Protein AF-A0A3C2B6T1-F1 (afdb_monomer_lite)

Foldseek 3Di:
DDDDDDDDPDDPPPPDPPPPDDAFEEEAEQADQCVVVPGSQQQDDDPPHGVVVVVVVVRVVPGPYYAYEYDPVCCVVVVHHHADPDPVRRPD

Radius of gyration: 23.98 Å; chains: 1; bounding box: 57×25×76 Å

Sequence (92 aa):
MDSRNGTTLAGVPQQQPDSNRPTVWAVVVAGGSGQRFGGPKQYEQLGAQRVIDWSMAAARAACDGVVLVVPAPDAEREGGVAGGASRSESVR

pLDDT: mean 81.18, std 20.6, range [39.72, 98.44]

Structure (mmCIF, N/CA/C/O backbone):
data_AF-A0A3C2B6T1-F1
#
_entry.id   AF-A0A3C2B6T1-F1
#
loop_
_atom_site.group_PDB
_atom_site.id
_atom_site.type_symbol
_atom_site.label_atom_id
_atom_site.label_alt_id
_atom_site.label_comp_id
_atom_site.label_asym_id
_atom_site.label_entity_id
_atom_site.label_seq_id
_atom_site.pdbx_PDB_ins_code
_atom_site.Cartn_x
_atom_site.Cartn_y
_atom_site.Cartn_z
_atom_site.occupancy
_atom_site.B_iso_or_equiv
_atom_site.auth_seq_id
_atom_site.auth_comp_id
_atom_site.auth_asym_id
_atom_site.auth_atom_id
_atom_site.pdbx_PDB_model_num
ATOM 1 N N . MET A 1 1 ? -41.839 -2.961 62.927 1.00 45.44 1 MET A N 1
ATOM 2 C CA . MET A 1 1 ? -41.248 -4.265 62.574 1.00 45.44 1 MET A CA 1
ATOM 3 C C . MET A 1 1 ? -41.893 -4.650 61.247 1.00 45.44 1 MET A C 1
ATOM 5 O O . MET A 1 1 ? -43.057 -5.003 61.264 1.00 45.44 1 MET A O 1
ATOM 9 N N . ASP A 1 2 ? -41.325 -4.416 60.067 1.00 42.94 2 ASP A N 1
ATOM 10 C CA . ASP A 1 2 ? -39.944 -4.089 59.717 1.00 42.94 2 ASP A CA 1
ATOM 11 C C . ASP A 1 2 ? -39.831 -3.080 58.571 1.00 42.94 2 ASP A C 1
ATOM 13 O O . ASP A 1 2 ? -40.741 -2.867 57.772 1.00 42.94 2 ASP A O 1
ATOM 17 N N . SER A 1 3 ? -38.677 -2.425 58.584 1.00 41.38 3 SER A N 1
ATOM 18 C CA . SER A 1 3 ? -38.257 -1.296 57.771 1.00 41.38 3 SER A CA 1
ATOM 19 C C . SER A 1 3 ? -37.728 -1.709 56.394 1.00 41.38 3 SER A C 1
ATOM 21 O O . SER A 1 3 ? -37.089 -2.742 56.251 1.00 41.38 3 SER A O 1
ATOM 23 N N . ARG A 1 4 ? -37.954 -0.813 55.424 1.00 54.62 4 ARG A N 1
ATOM 24 C CA . ARG A 1 4 ? -37.065 -0.352 54.333 1.00 54.62 4 ARG A CA 1
ATOM 25 C C . ARG A 1 4 ? -35.859 -1.235 53.974 1.00 54.62 4 ARG A C 1
ATOM 27 O O . ARG A 1 4 ? -34.993 -1.432 54.811 1.00 54.62 4 ARG A O 1
ATOM 34 N N . ASN A 1 5 ? -35.753 -1.559 52.682 1.00 45.53 5 ASN A N 1
ATOM 35 C CA . ASN A 1 5 ? -34.552 -1.553 51.822 1.00 45.53 5 ASN A CA 1
ATOM 36 C C . ASN A 1 5 ? -35.037 -1.898 50.397 1.00 45.53 5 ASN A C 1
ATOM 38 O O . ASN A 1 5 ? -35.834 -2.809 50.242 1.00 45.53 5 ASN A O 1
ATOM 42 N N . GLY A 1 6 ? -34.666 -1.252 49.300 1.00 39.72 6 GLY A N 1
ATOM 43 C CA . GLY A 1 6 ? -33.672 -0.228 49.045 1.00 39.72 6 GLY A CA 1
ATOM 44 C C . GLY A 1 6 ? -33.515 -0.131 47.523 1.00 39.72 6 GLY A C 1
ATOM 45 O O . GLY A 1 6 ? -33.535 -1.141 46.829 1.00 39.72 6 GLY A O 1
ATOM 46 N N . THR A 1 7 ? -33.358 1.099 47.042 1.00 45.66 7 THR A N 1
ATOM 47 C CA . THR A 1 7 ? -32.598 1.437 45.832 1.00 45.66 7 THR A CA 1
ATOM 48 C C . THR A 1 7 ? -33.217 1.062 44.481 1.00 45.66 7 THR A C 1
ATOM 50 O O . THR A 1 7 ? -32.895 0.056 43.857 1.00 45.66 7 THR A O 1
ATOM 53 N N . THR A 1 8 ? -34.017 2.000 43.966 1.00 46.84 8 THR A N 1
ATOM 54 C CA . THR A 1 8 ? -34.055 2.371 42.546 1.00 46.84 8 THR A CA 1
ATOM 55 C C . THR A 1 8 ? -32.660 2.225 41.939 1.00 46.84 8 THR A C 1
ATOM 57 O O . THR A 1 8 ? -31.768 3.015 42.254 1.00 46.84 8 THR A O 1
ATOM 60 N N . LEU A 1 9 ? -32.454 1.230 41.073 1.00 49.50 9 LEU A N 1
ATOM 61 C CA . LEU A 1 9 ? -31.325 1.250 40.153 1.00 49.50 9 LEU A CA 1
ATOM 62 C C . LEU A 1 9 ? -31.583 2.417 39.201 1.00 49.50 9 LEU A C 1
ATOM 64 O O . LEU A 1 9 ? -32.327 2.301 38.229 1.00 49.50 9 LEU A O 1
ATOM 68 N N . ALA A 1 10 ? -31.033 3.576 39.563 1.00 52.06 10 ALA A N 1
ATOM 69 C CA . ALA A 1 10 ? -30.855 4.694 38.661 1.00 52.06 10 ALA A CA 1
ATOM 70 C C . ALA A 1 10 ? -30.267 4.134 37.364 1.00 52.06 10 ALA A C 1
ATOM 72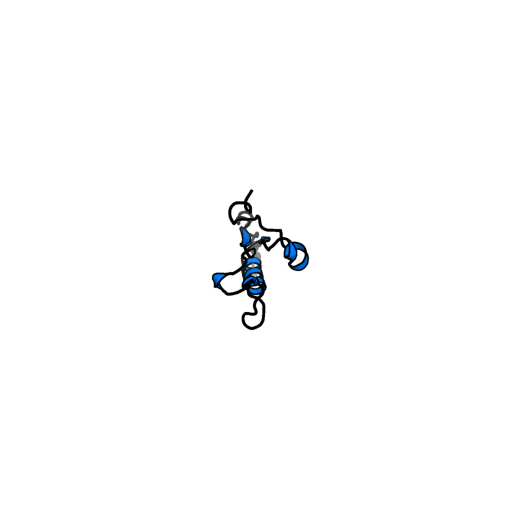 O O . ALA A 1 10 ? -29.284 3.391 37.406 1.00 52.06 10 ALA A O 1
ATOM 73 N N . GLY A 1 11 ? -30.926 4.423 36.239 1.00 45.75 11 GLY A N 1
ATOM 74 C CA . GLY A 1 11 ? -30.495 3.953 34.934 1.00 45.75 11 GLY A CA 1
ATOM 75 C C . GLY A 1 11 ? -29.011 4.235 34.766 1.00 45.75 11 GLY A C 1
ATOM 76 O O . GLY A 1 11 ? -28.587 5.387 34.835 1.00 45.75 11 GLY A O 1
ATOM 77 N N . VAL A 1 12 ? -28.224 3.178 34.571 1.00 52.50 12 VAL A N 1
ATOM 78 C CA . VAL A 1 12 ? -26.905 3.325 33.963 1.00 52.50 12 VAL A CA 1
ATOM 79 C C . VAL A 1 12 ? -27.169 4.091 32.671 1.00 52.50 12 VAL A C 1
ATOM 81 O O . VAL A 1 12 ? -27.960 3.592 31.862 1.00 52.50 12 VAL A O 1
A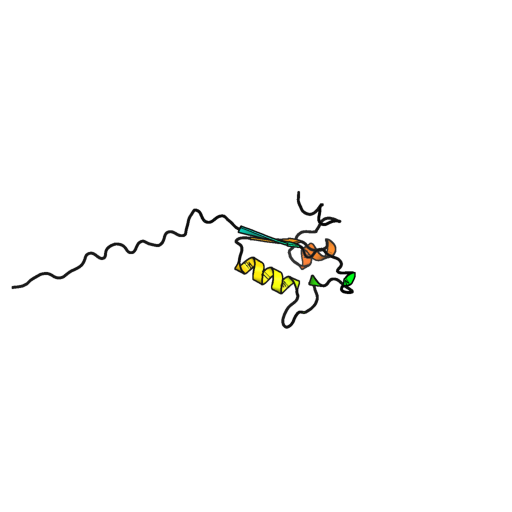TOM 84 N N . PRO A 1 13 ? -26.595 5.289 32.463 1.00 48.34 13 PRO A N 1
ATOM 85 C CA . PRO A 1 13 ? -26.633 5.904 31.154 1.00 48.34 13 PRO A CA 1
ATOM 86 C C . PRO A 1 13 ? -25.988 4.884 30.225 1.00 48.34 13 PRO A C 1
ATOM 88 O O . PRO A 1 13 ? -24.789 4.623 30.317 1.00 48.34 13 PRO A O 1
ATOM 91 N N . GLN A 1 14 ? -26.800 4.215 29.407 1.00 59.00 14 GLN A N 1
ATOM 92 C CA . GLN A 1 14 ? -26.287 3.460 28.280 1.00 59.00 14 GLN A CA 1
ATOM 93 C C . GLN A 1 14 ? -25.518 4.501 27.487 1.00 59.00 14 GLN A C 1
ATOM 95 O O . GLN A 1 14 ? -26.102 5.483 27.030 1.00 59.00 14 GLN A O 1
ATOM 100 N N . GLN A 1 15 ? -24.197 4.363 27.486 1.00 55.97 15 GLN A N 1
ATOM 101 C CA . GLN A 1 15 ? -23.298 5.299 26.848 1.00 55.97 15 GLN A CA 1
ATOM 102 C C . GLN A 1 15 ? -23.642 5.238 25.364 1.00 55.97 15 GLN A C 1
ATOM 104 O O . GLN A 1 15 ? -23.271 4.298 24.663 1.00 55.97 15 GLN A O 1
ATOM 109 N N . GLN A 1 16 ? -24.490 6.172 24.937 1.00 58.84 16 GLN A N 1
ATOM 110 C CA . GLN A 1 16 ? -24.903 6.314 23.558 1.00 58.84 16 GLN A CA 1
ATOM 111 C C . GLN A 1 16 ? -23.600 6.521 22.785 1.00 58.84 16 GLN A C 1
ATOM 113 O O . GLN A 1 16 ? -22.881 7.467 23.115 1.00 58.84 16 GLN A O 1
ATOM 118 N N . PRO A 1 17 ? -23.230 5.633 21.844 1.00 58.41 17 PRO A N 1
ATOM 119 C CA . PRO A 1 17 ? -22.004 5.824 21.084 1.00 58.41 17 PRO A CA 1
ATOM 120 C C . PRO A 1 17 ? -22.058 7.218 20.465 1.00 58.41 17 PRO A C 1
ATOM 122 O O . PRO A 1 17 ? -23.104 7.587 19.927 1.00 58.41 17 PRO A O 1
ATOM 125 N N . ASP A 1 18 ? -20.973 7.985 20.613 1.00 64.81 18 ASP A N 1
ATOM 126 C CA . ASP A 1 18 ? -20.879 9.391 20.219 1.00 64.81 18 ASP A CA 1
ATOM 127 C C . ASP A 1 18 ? -21.357 9.567 18.775 1.00 64.81 18 A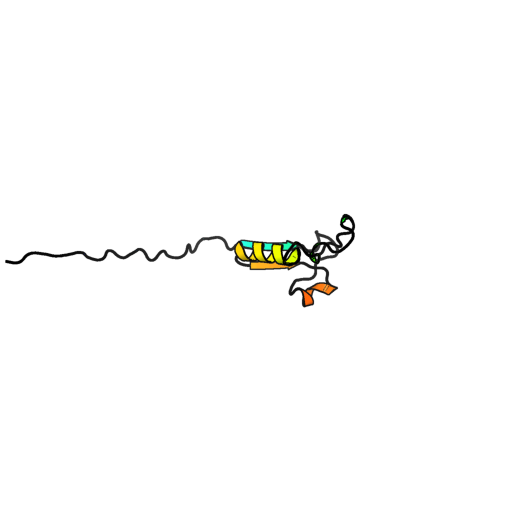SP A C 1
ATOM 129 O O . ASP A 1 18 ? -20.601 9.415 17.814 1.00 64.81 18 ASP A O 1
ATOM 133 N N . SER A 1 19 ? -22.631 9.913 18.603 1.00 67.25 19 SER A N 1
ATOM 134 C CA . SER A 1 19 ? -23.295 10.012 17.301 1.00 67.25 19 SER A CA 1
ATOM 135 C C . SER A 1 19 ? -22.828 11.226 16.488 1.00 67.25 19 SER A C 1
ATOM 137 O O . SER A 1 19 ? -23.422 11.554 15.467 1.00 67.25 19 SER A O 1
ATOM 139 N N . ASN A 1 20 ? -21.768 11.897 16.949 1.00 74.62 20 ASN A N 1
ATOM 140 C CA . ASN A 1 20 ? -21.158 13.072 16.340 1.00 74.62 20 ASN A CA 1
ATOM 141 C C . ASN A 1 20 ? -19.629 12.950 16.189 1.00 74.62 20 ASN A C 1
ATOM 143 O O . ASN A 1 20 ? -18.949 13.944 15.932 1.00 74.62 20 ASN A O 1
ATOM 147 N N . ARG A 1 21 ? -19.052 11.752 16.360 1.00 81.88 21 ARG A N 1
ATOM 148 C CA . ARG A 1 21 ? -17.658 11.532 15.959 1.00 81.88 21 ARG A CA 1
ATOM 149 C C . ARG A 1 21 ? -17.573 11.673 14.431 1.00 81.88 21 ARG A C 1
ATOM 151 O O . ARG A 1 21 ? -18.298 10.963 13.733 1.00 81.88 21 ARG A O 1
ATOM 158 N N . PRO A 1 22 ? -16.696 12.541 13.895 1.00 86.25 22 PRO A N 1
ATOM 159 C CA . PRO A 1 22 ? -16.501 12.626 12.455 1.00 86.25 22 PRO A CA 1
ATOM 160 C C . PRO A 1 22 ? -15.994 11.282 11.924 1.00 86.25 22 PRO A C 1
ATOM 162 O O . PRO A 1 22 ? -15.118 10.665 12.531 1.00 86.25 22 PRO A O 1
ATOM 165 N N . THR A 1 23 ? -16.542 10.833 10.794 1.00 94.81 23 THR A N 1
ATOM 166 C CA . THR A 1 23 ? -16.025 9.661 10.082 1.00 94.81 23 THR A CA 1
ATOM 167 C C . THR A 1 23 ? -14.642 9.984 9.527 1.00 94.81 23 THR A C 1
ATOM 169 O O . THR A 1 23 ? -14.478 10.950 8.779 1.00 94.81 23 THR A O 1
ATOM 172 N N . VAL A 1 24 ? -13.645 9.177 9.875 1.00 95.81 24 VAL A N 1
ATOM 173 C CA . VAL A 1 24 ? -12.252 9.369 9.467 1.00 95.81 24 VAL A CA 1
ATOM 174 C C . VAL A 1 24 ? -11.889 8.343 8.402 1.00 95.81 24 VAL A C 1
ATOM 176 O O . VAL A 1 24 ? -12.049 7.142 8.602 1.00 95.81 24 VAL A O 1
ATOM 179 N N . TRP A 1 25 ? -11.361 8.815 7.275 1.00 97.25 25 TRP A N 1
ATOM 180 C CA . TRP A 1 25 ? -10.851 7.971 6.195 1.00 97.25 25 TRP A CA 1
ATOM 181 C C . TRP A 1 25 ? -9.348 8.167 6.018 1.00 97.25 25 TRP A C 1
ATOM 183 O O . TRP A 1 25 ? -8.854 9.294 6.065 1.00 97.25 25 TRP A O 1
ATOM 193 N N . ALA A 1 26 ? -8.633 7.075 5.750 1.00 97.25 26 ALA A N 1
ATOM 194 C CA . ALA A 1 26 ? -7.230 7.109 5.355 1.00 97.25 26 ALA A CA 1
ATOM 195 C C . ALA A 1 26 ? -7.064 6.792 3.866 1.00 97.25 26 ALA A C 1
ATOM 197 O O . ALA A 1 26 ? -7.733 5.917 3.317 1.00 97.25 26 ALA A O 1
ATOM 198 N N . VAL A 1 27 ? -6.097 7.456 3.234 1.00 96.31 27 VAL A N 1
ATOM 199 C CA . VAL A 1 27 ? -5.616 7.105 1.895 1.00 96.31 27 VAL A CA 1
ATOM 200 C C . VAL A 1 27 ? -4.157 6.685 2.008 1.00 96.31 27 VAL A C 1
ATOM 202 O O . VAL A 1 27 ? -3.287 7.493 2.341 1.00 96.31 27 VAL A O 1
ATOM 205 N N . VAL A 1 28 ? -3.881 5.414 1.732 1.00 96.62 28 VAL A N 1
ATOM 206 C CA . VAL A 1 28 ? -2.526 4.855 1.736 1.00 96.62 28 VAL A CA 1
ATOM 207 C C . VAL A 1 28 ? -1.990 4.904 0.311 1.00 96.62 28 VAL A C 1
ATOM 209 O O . VAL A 1 28 ? -2.393 4.121 -0.543 1.00 96.62 28 VAL A O 1
ATOM 212 N N . VAL A 1 29 ? -1.077 5.838 0.038 1.00 95.06 29 VAL A N 1
ATOM 213 C CA . VAL A 1 29 ? -0.491 6.010 -1.299 1.00 95.06 29 VAL A CA 1
ATOM 214 C C . VAL A 1 29 ? 0.787 5.183 -1.432 1.00 95.06 29 VAL A C 1
ATOM 216 O O . VAL A 1 29 ? 1.860 5.591 -0.988 1.00 95.06 29 VAL A O 1
ATOM 219 N N . ALA A 1 30 ? 0.666 4.028 -2.080 1.00 93.94 30 ALA A N 1
ATOM 220 C CA . ALA A 1 30 ? 1.721 3.045 -2.318 1.00 93.94 30 ALA A CA 1
ATOM 221 C C . ALA A 1 30 ? 2.025 2.841 -3.821 1.00 93.94 30 ALA A C 1
ATOM 223 O O . ALA A 1 30 ? 2.610 1.836 -4.203 1.00 93.94 30 ALA A O 1
ATOM 224 N N . GLY A 1 31 ? 1.662 3.800 -4.681 1.00 89.88 31 GLY A N 1
ATOM 225 C CA . GLY A 1 31 ? 1.877 3.750 -6.138 1.00 89.88 31 GLY A CA 1
ATOM 226 C C . GLY A 1 31 ? 3.285 4.114 -6.628 1.00 89.88 31 GLY A C 1
ATOM 227 O O . GLY A 1 31 ? 3.535 4.144 -7.829 1.00 89.88 31 GLY A O 1
ATOM 228 N N . GLY A 1 32 ? 4.208 4.453 -5.726 1.00 88.94 32 GLY A N 1
ATOM 229 C CA . GLY A 1 32 ? 5.549 4.898 -6.101 1.00 88.94 32 GLY A CA 1
ATOM 230 C C . GLY A 1 32 ? 6.431 3.759 -6.621 1.00 88.94 32 GLY A C 1
ATOM 231 O O . GLY A 1 32 ? 6.422 2.660 -6.079 1.00 88.94 32 GLY A O 1
ATOM 232 N N . SER A 1 33 ? 7.271 4.052 -7.616 1.00 85.75 33 SER A N 1
ATOM 233 C CA . SER A 1 33 ? 8.256 3.101 -8.161 1.00 85.75 33 SER A CA 1
ATOM 234 C C . SER A 1 33 ? 9.441 2.823 -7.230 1.00 85.75 33 SER A C 1
ATOM 236 O O . SER A 1 33 ? 10.175 1.867 -7.439 1.00 85.75 33 SER A O 1
ATOM 238 N N . GLY A 1 34 ? 9.664 3.676 -6.222 1.00 86.88 34 GLY A N 1
ATOM 239 C CA . GLY A 1 34 ? 10.735 3.497 -5.241 1.00 86.88 34 GLY A CA 1
ATOM 240 C C . GLY A 1 34 ? 12.152 3.535 -5.829 1.00 86.88 34 GLY A C 1
ATOM 241 O O . GLY A 1 34 ? 13.066 2.983 -5.234 1.00 86.88 34 GLY A O 1
ATOM 242 N N . GLN A 1 35 ? 12.373 4.238 -6.946 1.00 88.19 35 GLN A N 1
ATOM 243 C CA . GLN A 1 35 ? 13.670 4.282 -7.649 1.00 88.19 35 GLN A CA 1
ATOM 244 C C . GLN A 1 35 ? 14.876 4.598 -6.749 1.00 88.19 35 GLN A C 1
ATOM 246 O O . GLN A 1 35 ? 15.914 3.960 -6.854 1.00 88.19 35 GLN A O 1
ATOM 251 N N . ARG A 1 36 ? 14.736 5.537 -5.801 1.00 91.06 36 ARG A N 1
ATOM 252 C CA . ARG A 1 36 ? 15.808 5.860 -4.835 1.00 91.06 36 ARG A CA 1
ATOM 253 C C . ARG 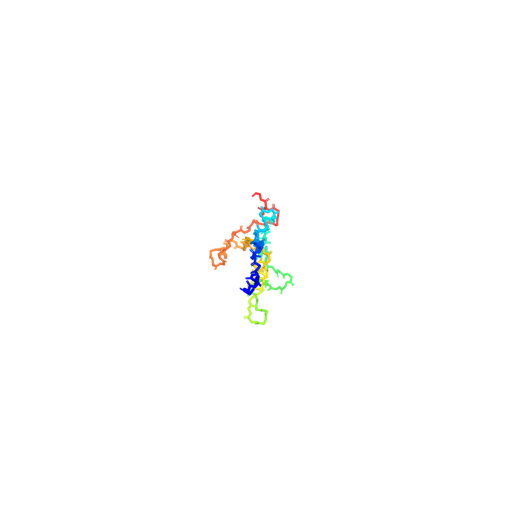A 1 36 ? 16.102 4.734 -3.843 1.00 91.06 36 ARG A C 1
ATOM 255 O O . ARG A 1 36 ? 17.192 4.678 -3.297 1.00 91.06 36 ARG A O 1
ATOM 262 N N . PHE A 1 37 ? 15.108 3.897 -3.574 1.00 91.25 37 PHE A N 1
ATOM 263 C CA . PHE A 1 37 ? 15.229 2.723 -2.720 1.00 91.25 37 PHE A CA 1
ATOM 264 C C . PHE A 1 37 ? 15.775 1.508 -3.495 1.00 91.25 37 PHE A C 1
ATOM 266 O O . PHE A 1 37 ? 16.311 0.597 -2.880 1.00 91.25 37 PHE A O 1
ATOM 273 N N . GLY A 1 38 ? 15.688 1.508 -4.832 1.00 92.75 38 GLY A N 1
ATOM 274 C CA . GLY A 1 38 ? 16.150 0.415 -5.697 1.00 92.75 38 GLY A CA 1
ATOM 275 C C . GLY A 1 38 ? 15.046 -0.538 -6.169 1.00 92.75 38 GLY A C 1
ATOM 276 O O . GLY A 1 38 ? 15.347 -1.556 -6.781 1.00 92.75 38 GLY A O 1
ATOM 277 N N . GLY A 1 39 ? 13.775 -0.221 -5.909 1.00 90.69 39 GLY A N 1
ATOM 278 C CA . GLY A 1 39 ? 12.630 -1.057 -6.275 1.00 90.69 39 GLY A CA 1
ATOM 279 C C . GLY A 1 39 ? 11.342 -0.629 -5.562 1.00 90.69 39 GLY A C 1
ATOM 280 O O . GLY A 1 39 ? 11.367 0.330 -4.779 1.00 90.69 39 GLY A O 1
ATOM 281 N N . PRO A 1 40 ? 10.208 -1.312 -5.807 1.00 93.62 40 PRO A N 1
ATOM 282 C CA . PRO A 1 40 ? 8.908 -0.963 -5.235 1.00 93.62 40 PRO A CA 1
ATOM 283 C C . PRO A 1 40 ? 8.851 -1.259 -3.726 1.00 93.62 40 PRO A C 1
ATOM 285 O O . PRO A 1 40 ? 8.327 -2.280 -3.282 1.00 93.62 40 PRO A O 1
ATOM 288 N N . LYS A 1 41 ? 9.368 -0.322 -2.920 1.00 95.00 41 LYS A N 1
ATOM 289 C CA . LYS A 1 41 ? 9.570 -0.467 -1.465 1.00 95.00 41 LYS A CA 1
ATOM 290 C C . LYS A 1 41 ? 8.330 -0.912 -0.685 1.00 95.00 41 LYS A C 1
ATOM 292 O O . LYS A 1 41 ? 8.456 -1.442 0.410 1.00 95.00 41 LYS A O 1
ATOM 297 N N . GLN A 1 42 ? 7.133 -0.619 -1.191 1.00 96.06 42 GLN A N 1
ATOM 298 C CA . GLN A 1 42 ? 5.871 -0.993 -0.559 1.00 96.06 42 GLN A CA 1
ATOM 299 C C . GLN A 1 42 ? 5.694 -2.516 -0.461 1.00 96.06 42 GLN A C 1
ATOM 301 O O . GLN A 1 42 ? 5.036 -2.982 0.466 1.00 96.06 42 GLN A O 1
ATOM 306 N N . TYR A 1 43 ? 6.301 -3.283 -1.369 1.00 96.94 43 TYR A N 1
ATOM 307 C CA . TYR A 1 43 ? 6.175 -4.741 -1.409 1.00 96.94 43 TYR A CA 1
ATOM 308 C C . TYR A 1 43 ? 7.289 -5.473 -0.665 1.00 96.94 43 TYR A C 1
ATOM 310 O O . TYR A 1 43 ? 7.185 -6.678 -0.452 1.00 96.94 43 TYR A O 1
ATOM 318 N N . GLU A 1 44 ? 8.320 -4.752 -0.235 1.00 97.75 44 GLU A N 1
ATOM 319 C CA . GLU A 1 44 ? 9.435 -5.330 0.502 1.00 97.75 44 GLU A CA 1
ATOM 320 C C . GLU A 1 44 ? 9.034 -5.738 1.915 1.00 97.75 44 GLU A C 1
ATOM 322 O O . GLU A 1 44 ? 8.177 -5.114 2.553 1.00 97.75 44 GLU A O 1
ATOM 327 N N . GLN A 1 45 ? 9.693 -6.783 2.412 1.00 97.81 45 GLN A N 1
ATOM 328 C CA . GLN A 1 45 ? 9.490 -7.271 3.769 1.00 97.81 45 GLN A CA 1
ATOM 329 C C . GLN A 1 45 ? 10.082 -6.309 4.800 1.00 97.81 45 GLN A C 1
ATOM 331 O O . GLN A 1 45 ? 11.223 -5.860 4.686 1.00 97.81 45 GLN A O 1
ATOM 336 N N . LEU A 1 46 ? 9.317 -6.056 5.859 1.00 97.19 46 LEU A N 1
ATOM 337 C CA . LEU A 1 46 ? 9.762 -5.355 7.055 1.00 97.19 46 LEU A CA 1
ATOM 338 C C . LEU A 1 46 ? 9.428 -6.223 8.271 1.00 97.19 46 LEU A C 1
ATOM 340 O O . LEU A 1 46 ? 8.346 -6.142 8.852 1.00 97.19 46 LEU A O 1
ATOM 344 N N . GLY A 1 47 ? 10.360 -7.100 8.639 1.00 97.19 47 GLY A N 1
ATOM 345 C CA . GLY A 1 47 ? 10.121 -8.108 9.668 1.00 97.19 47 GLY A CA 1
ATOM 346 C C . GLY A 1 47 ? 9.121 -9.162 9.188 1.00 97.19 47 GLY A C 1
ATOM 347 O O . GLY A 1 47 ? 9.415 -9.908 8.262 1.00 97.19 47 GLY A O 1
ATOM 348 N N . ALA A 1 48 ? 7.956 -9.237 9.835 1.00 97.25 48 ALA A N 1
ATOM 349 C CA . ALA A 1 48 ? 6.980 -10.311 9.623 1.00 97.25 48 ALA A CA 1
ATOM 350 C C . ALA A 1 48 ? 5.997 -10.088 8.456 1.00 97.25 48 ALA A C 1
ATOM 352 O O . ALA A 1 48 ? 5.240 -10.996 8.126 1.00 97.25 48 ALA A O 1
ATOM 353 N N . GLN A 1 49 ? 5.955 -8.892 7.868 1.00 97.94 49 GLN A N 1
ATOM 354 C CA . GLN A 1 4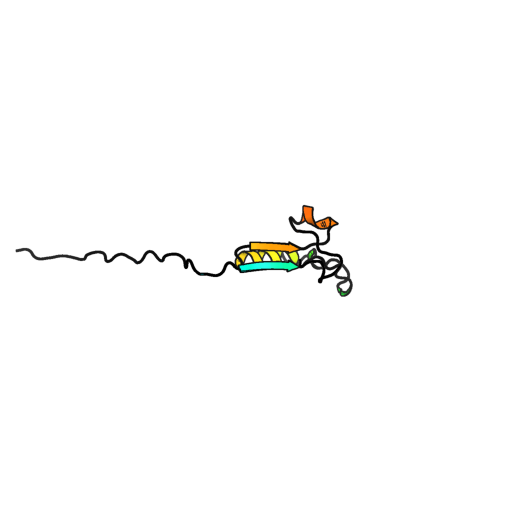9 ? 5.013 -8.543 6.799 1.00 97.94 49 GLN A CA 1
ATOM 355 C C . GLN A 1 49 ? 5.586 -7.444 5.900 1.00 97.94 49 GLN A C 1
ATOM 357 O O . GLN A 1 49 ? 6.593 -6.810 6.239 1.00 97.94 49 GLN A O 1
ATOM 362 N N . ARG A 1 50 ? 4.927 -7.192 4.765 1.00 98.25 50 ARG A N 1
ATOM 363 C CA . ARG A 1 50 ? 5.363 -6.174 3.807 1.00 98.25 50 ARG A CA 1
ATOM 364 C C . ARG A 1 50 ? 5.122 -4.771 4.360 1.00 98.25 50 ARG A C 1
ATOM 366 O O . ARG A 1 50 ? 4.231 -4.547 5.180 1.00 98.25 50 ARG A O 1
ATOM 373 N N . VAL A 1 51 ? 5.864 -3.788 3.858 1.00 98.00 51 VAL A N 1
ATOM 374 C CA . VAL A 1 51 ? 5.677 -2.369 4.222 1.00 98.00 51 VAL A CA 1
ATOM 375 C C . VAL A 1 51 ? 4.231 -1.891 3.988 1.00 98.00 51 VAL A C 1
ATOM 377 O O . VAL A 1 51 ? 3.679 -1.146 4.805 1.00 98.00 51 VAL A O 1
ATOM 380 N N . ILE A 1 52 ? 3.607 -2.315 2.884 1.00 97.44 52 ILE A N 1
ATOM 381 C CA . ILE A 1 52 ? 2.210 -1.990 2.557 1.00 97.44 52 ILE A CA 1
ATOM 382 C C . ILE A 1 52 ? 1.227 -2.586 3.570 1.00 97.44 52 ILE A C 1
ATOM 384 O O . ILE A 1 52 ? 0.290 -1.900 3.976 1.00 97.44 52 ILE A O 1
ATOM 388 N N . ASP A 1 53 ? 1.484 -3.805 4.048 1.00 98.31 53 ASP A N 1
ATOM 389 C CA . ASP A 1 53 ? 0.614 -4.497 5.000 1.00 98.31 53 ASP A CA 1
ATOM 390 C C . ASP A 1 53 ? 0.651 -3.800 6.366 1.00 98.31 53 ASP A C 1
ATOM 392 O O . ASP A 1 53 ? -0.403 -3.519 6.940 1.00 98.31 53 ASP A O 1
ATOM 396 N N . TRP A 1 54 ? 1.842 -3.383 6.820 1.00 98.44 54 TRP A N 1
ATOM 397 C CA . TRP A 1 54 ? 1.984 -2.600 8.054 1.00 98.44 54 TRP A CA 1
ATOM 398 C C . TRP A 1 54 ? 1.194 -1.294 7.990 1.00 98.44 54 TRP A C 1
ATOM 400 O O . TRP A 1 54 ? 0.489 -0.928 8.933 1.00 98.44 54 TRP A O 1
ATOM 410 N N . SER A 1 55 ? 1.301 -0.595 6.858 1.00 97.94 55 SER A N 1
ATOM 411 C CA . SER A 1 55 ? 0.619 0.683 6.636 1.00 97.94 55 SER A CA 1
ATOM 412 C C . SER A 1 55 ? -0.902 0.505 6.636 1.00 97.94 55 SER A C 1
ATOM 414 O O . SER A 1 55 ? -1.620 1.287 7.259 1.00 97.94 55 SER A O 1
ATOM 416 N N . MET A 1 56 ? -1.394 -0.553 5.984 1.00 98.19 56 MET A N 1
ATOM 417 C CA . MET A 1 56 ? -2.817 -0.896 5.945 1.00 98.19 56 MET A CA 1
ATOM 418 C C . MET A 1 56 ? -3.353 -1.290 7.321 1.00 98.19 56 MET A C 1
ATOM 420 O O . MET A 1 56 ? -4.445 -0.858 7.689 1.00 98.19 56 MET A O 1
ATOM 424 N N . ALA A 1 57 ? -2.600 -2.074 8.094 1.00 98.19 57 ALA A N 1
ATOM 425 C CA . ALA A 1 57 ? -2.986 -2.462 9.447 1.00 98.19 57 ALA A CA 1
ATOM 426 C C . ALA A 1 57 ? -3.119 -1.238 10.364 1.00 98.19 57 ALA A C 1
ATOM 428 O O . ALA A 1 57 ? -4.140 -1.079 11.034 1.00 98.19 57 ALA A O 1
ATOM 429 N N . ALA A 1 58 ? -2.135 -0.335 10.335 1.00 98.19 58 ALA A N 1
ATOM 430 C CA . ALA A 1 58 ? -2.176 0.901 11.112 1.00 98.19 58 ALA A CA 1
ATOM 431 C C . ALA A 1 58 ? -3.356 1.804 10.706 1.00 98.19 58 ALA A C 1
ATOM 433 O O . ALA A 1 58 ? -4.078 2.299 11.569 1.00 98.19 58 ALA A O 1
ATOM 434 N N . ALA A 1 59 ? -3.593 1.977 9.401 1.00 97.81 59 ALA A N 1
ATOM 435 C CA . ALA A 1 59 ? -4.701 2.788 8.896 1.00 97.81 59 ALA A CA 1
ATOM 436 C C . ALA A 1 59 ? -6.070 2.213 9.296 1.00 97.81 59 ALA A C 1
ATOM 438 O O . ALA A 1 59 ? -6.929 2.947 9.778 1.00 97.81 59 ALA A O 1
ATOM 439 N N . ARG A 1 60 ? -6.260 0.893 9.162 1.00 97.56 60 ARG A N 1
ATOM 440 C CA . ARG A 1 60 ? -7.507 0.208 9.547 1.00 97.56 60 ARG A CA 1
ATOM 441 C C . ARG A 1 60 ? -7.773 0.260 11.049 1.00 97.56 60 ARG A C 1
ATOM 443 O O . ARG A 1 60 ? -8.926 0.276 11.453 1.00 97.56 60 ARG A O 1
ATOM 450 N N . ALA A 1 61 ? -6.727 0.291 11.872 1.00 97.81 61 ALA A N 1
ATOM 451 C CA . ALA A 1 61 ? -6.876 0.426 13.319 1.00 97.81 61 ALA A CA 1
ATOM 452 C C . ALA A 1 61 ? -7.314 1.840 13.750 1.00 97.81 61 ALA A C 1
ATOM 454 O O . ALA A 1 61 ? -7.858 1.999 14.840 1.00 97.81 61 ALA A O 1
ATOM 455 N N . ALA A 1 62 ? -7.071 2.859 12.919 1.00 96.75 62 ALA A N 1
ATOM 456 C CA . ALA A 1 62 ? -7.273 4.264 13.273 1.00 96.75 62 ALA A CA 1
ATOM 457 C C . ALA A 1 62 ? -8.439 4.951 12.537 1.00 96.75 62 ALA A C 1
ATOM 459 O O . ALA A 1 62 ? -8.835 6.045 12.934 1.00 96.75 62 ALA A O 1
ATOM 460 N N . CYS A 1 63 ? -8.951 4.367 11.451 1.00 96.25 63 CYS A N 1
ATOM 461 C CA . CYS A 1 63 ? -9.918 4.996 10.546 1.00 96.25 63 CYS A CA 1
ATOM 462 C C . CYS A 1 63 ? -11.134 4.099 10.299 1.00 96.25 63 CYS A C 1
ATOM 464 O O . CYS A 1 63 ? -11.039 2.875 10.348 1.00 96.25 63 CYS A O 1
ATOM 466 N N . ASP A 1 64 ? -12.265 4.717 9.969 1.00 96.81 64 ASP A N 1
ATOM 467 C CA . ASP A 1 64 ? -13.514 4.034 9.617 1.00 96.81 64 ASP A CA 1
ATOM 468 C C . ASP A 1 64 ? -13.464 3.420 8.205 1.00 96.81 64 ASP A C 1
ATOM 470 O O . ASP A 1 64 ? -14.189 2.474 7.903 1.00 96.81 64 ASP A O 1
ATOM 474 N N . GLY A 1 65 ? -12.588 3.940 7.339 1.00 95.88 65 GLY A N 1
ATOM 475 C CA . GLY A 1 65 ? -12.363 3.433 5.988 1.00 95.88 65 GLY A CA 1
ATOM 476 C C . GLY A 1 65 ? -10.941 3.692 5.497 1.00 95.88 65 GLY A C 1
ATOM 477 O O . GLY A 1 65 ? -10.277 4.642 5.922 1.00 95.88 65 GLY A O 1
ATOM 478 N N . VAL A 1 66 ? -10.460 2.833 4.594 1.00 97.81 66 VAL A N 1
ATOM 479 C CA . VAL A 1 66 ? -9.119 2.940 4.006 1.00 97.81 66 VAL A CA 1
ATOM 480 C C . VAL A 1 66 ? -9.189 2.721 2.501 1.00 97.81 66 VAL A C 1
ATOM 482 O O . VAL A 1 66 ? -9.684 1.691 2.049 1.00 97.81 66 VAL A O 1
ATOM 485 N N . VAL A 1 67 ? -8.640 3.664 1.738 1.00 97.00 67 VAL A N 1
ATOM 486 C CA . VAL A 1 67 ? -8.392 3.515 0.300 1.00 97.00 67 VAL A CA 1
ATOM 487 C C . VAL A 1 67 ? -6.909 3.242 0.093 1.00 97.00 67 VAL A C 1
ATOM 489 O O . VAL A 1 67 ? -6.060 4.048 0.478 1.00 97.00 67 VAL A O 1
ATOM 492 N N . LEU A 1 68 ? -6.592 2.106 -0.523 1.00 97.44 68 LEU A N 1
ATOM 493 C CA . LEU A 1 68 ? -5.231 1.769 -0.919 1.00 97.44 68 LEU A CA 1
ATOM 494 C C . LEU A 1 68 ? -5.004 2.175 -2.373 1.00 97.44 68 LEU A C 1
ATOM 496 O O . LEU A 1 68 ? -5.725 1.712 -3.248 1.00 97.44 68 LEU A O 1
ATOM 500 N N . VAL A 1 69 ? -3.990 2.994 -2.635 1.00 95.88 69 VAL A N 1
ATOM 501 C CA . VAL A 1 69 ? -3.588 3.387 -3.990 1.00 95.88 69 VAL A CA 1
ATOM 502 C C . VAL A 1 69 ? -2.277 2.692 -4.345 1.00 95.88 69 VAL A C 1
ATOM 504 O O . VAL A 1 69 ? -1.277 2.883 -3.654 1.00 95.88 69 VAL A O 1
ATOM 507 N N . VAL A 1 70 ? -2.252 1.922 -5.429 1.00 95.62 70 VAL A N 1
ATOM 508 C CA . VAL A 1 70 ? -1.090 1.130 -5.889 1.00 95.62 70 VAL A CA 1
ATOM 509 C C . VAL A 1 70 ? -0.845 1.348 -7.387 1.00 95.62 70 VAL A C 1
ATOM 511 O O . VAL A 1 70 ? -1.679 1.975 -8.049 1.00 95.62 70 VAL A O 1
ATOM 514 N N . PRO A 1 71 ? 0.287 0.896 -7.962 1.00 93.38 71 PRO A N 1
ATOM 515 C CA . PRO A 1 71 ? 0.457 0.914 -9.410 1.00 93.38 71 PRO A CA 1
ATOM 516 C C . PRO A 1 71 ? -0.691 0.158 -10.092 1.00 93.38 71 PRO A C 1
ATOM 518 O O . PRO A 1 71 ? -1.176 -0.843 -9.569 1.00 93.38 71 PRO A O 1
ATOM 521 N N . ALA A 1 72 ? -1.128 0.624 -11.263 1.00 91.31 72 ALA A N 1
ATOM 522 C CA . ALA A 1 72 ? -2.274 0.036 -11.963 1.00 91.31 72 ALA A CA 1
ATOM 523 C C . ALA A 1 72 ? -2.187 -1.495 -12.170 1.00 91.31 72 ALA A C 1
ATOM 525 O O . ALA A 1 72 ? -3.193 -2.158 -11.927 1.00 91.31 72 ALA A O 1
ATOM 526 N N . PRO A 1 73 ? -1.021 -2.087 -12.517 1.00 92.75 73 PRO A N 1
ATOM 527 C CA . PRO A 1 73 ? -0.887 -3.545 -12.644 1.00 92.75 73 PRO A CA 1
ATOM 528 C C . PRO A 1 73 ? -1.117 -4.322 -11.339 1.00 92.75 73 PRO A C 1
ATOM 530 O O . PRO A 1 73 ? -1.305 -5.536 -11.359 1.00 92.75 73 PRO A O 1
ATOM 533 N N . ASP A 1 74 ? -1.081 -3.631 -10.203 1.00 94.50 74 ASP A N 1
ATOM 534 C CA . ASP A 1 74 ? -1.120 -4.220 -8.871 1.00 94.50 74 ASP A CA 1
ATOM 535 C C . ASP A 1 74 ? -2.471 -4.011 -8.172 1.00 94.50 74 ASP A C 1
ATOM 537 O O . ASP A 1 74 ? -2.712 -4.608 -7.125 1.00 94.50 74 ASP A O 1
ATOM 541 N N . ALA A 1 75 ? -3.362 -3.193 -8.745 1.00 94.31 75 ALA A N 1
ATOM 542 C CA . ALA A 1 75 ? -4.633 -2.796 -8.140 1.00 94.31 75 ALA A CA 1
ATOM 543 C C . ALA A 1 75 ? -5.517 -3.993 -7.772 1.00 94.31 75 ALA A C 1
ATOM 545 O O . ALA A 1 75 ? -5.934 -4.114 -6.621 1.00 94.31 75 ALA A O 1
ATOM 546 N N . GLU A 1 76 ? -5.734 -4.915 -8.712 1.00 94.94 76 GLU A N 1
ATOM 547 C CA . GLU A 1 76 ? -6.542 -6.113 -8.460 1.00 94.94 76 GLU A CA 1
ATOM 548 C C . GLU A 1 76 ? -5.912 -7.009 -7.392 1.00 94.94 76 GLU A C 1
ATOM 550 O O . GLU A 1 76 ? -6.592 -7.449 -6.466 1.00 94.94 76 GLU A O 1
ATOM 555 N N . ARG A 1 77 ? -4.597 -7.240 -7.484 1.00 96.06 77 ARG A N 1
ATOM 556 C CA . ARG A 1 77 ? -3.874 -8.122 -6.560 1.00 96.06 77 ARG A CA 1
ATOM 557 C C . ARG A 1 77 ? -3.898 -7.601 -5.126 1.00 96.06 77 ARG A C 1
ATOM 559 O O . ARG A 1 77 ? -4.028 -8.389 -4.195 1.00 96.06 77 ARG A O 1
ATOM 566 N N . GLU A 1 78 ? -3.743 -6.294 -4.948 1.00 96.50 78 GLU A N 1
ATOM 567 C CA . GLU A 1 78 ? -3.686 -5.672 -3.622 1.00 96.50 78 GLU A CA 1
ATOM 568 C C . GLU A 1 78 ? -5.072 -5.227 -3.113 1.00 96.50 78 GLU A C 1
ATOM 570 O O . GLU A 1 78 ? -5.178 -4.715 -1.997 1.00 96.50 78 GLU A O 1
ATOM 575 N N . GLY A 1 79 ? -6.138 -5.399 -3.907 1.00 94.88 79 GLY A N 1
ATOM 576 C CA . GLY A 1 79 ? -7.478 -4.905 -3.571 1.00 94.88 79 GLY A CA 1
ATOM 577 C C . GLY A 1 79 ? -7.524 -3.381 -3.414 1.00 94.88 79 GLY A C 1
ATOM 578 O O . GLY A 1 79 ? -8.243 -2.861 -2.560 1.00 94.88 79 GLY A O 1
ATOM 579 N N . GLY A 1 80 ? -6.698 -2.675 -4.187 1.00 93.38 80 GLY A N 1
ATOM 580 C CA . GLY A 1 80 ? -6.568 -1.223 -4.177 1.00 93.38 80 GLY A CA 1
ATOM 581 C C . GLY A 1 80 ? -7.103 -0.580 -5.452 1.00 93.38 80 GLY A C 1
ATOM 582 O O . GLY A 1 80 ? -7.547 -1.246 -6.384 1.00 93.38 80 GLY A O 1
ATOM 583 N N . VAL A 1 81 ? -7.030 0.743 -5.507 1.00 94.50 81 VAL A N 1
ATOM 584 C CA . VAL A 1 81 ? -7.297 1.525 -6.714 1.00 94.50 81 VAL A CA 1
ATOM 585 C C . VAL A 1 81 ? -5.985 1.856 -7.422 1.00 94.50 81 VAL A C 1
ATOM 587 O O . VAL A 1 81 ? -4.941 2.039 -6.788 1.00 94.50 81 VAL A O 1
ATOM 590 N N . ALA A 1 82 ? -6.033 1.938 -8.750 1.00 91.00 82 ALA A N 1
ATOM 591 C CA . ALA A 1 82 ? -4.894 2.378 -9.543 1.00 91.00 82 ALA A CA 1
ATOM 592 C C . ALA A 1 82 ? -4.577 3.853 -9.247 1.00 91.00 82 ALA A C 1
ATOM 594 O O . ALA A 1 82 ? -5.458 4.711 -9.312 1.00 91.00 82 ALA A O 1
ATOM 595 N N . GLY A 1 83 ? -3.319 4.155 -8.931 1.00 77.94 83 GLY A N 1
ATOM 596 C CA . GLY A 1 83 ? -2.840 5.533 -8.842 1.00 77.94 83 GLY A CA 1
ATOM 597 C C . GLY A 1 83 ? -2.721 6.189 -10.218 1.00 77.94 83 GLY A C 1
ATOM 598 O O . GLY A 1 83 ? -2.409 5.521 -11.203 1.00 77.94 83 GLY A O 1
ATOM 599 N N . GLY A 1 84 ? -2.933 7.507 -10.278 1.00 66.12 84 GLY A N 1
ATOM 600 C CA . GLY A 1 84 ? -2.611 8.311 -11.462 1.00 66.12 84 GLY A CA 1
ATOM 601 C C . GLY A 1 84 ? -1.103 8.350 -11.748 1.00 66.12 84 GLY A C 1
ATOM 602 O O . GLY A 1 84 ? -0.290 8.013 -10.881 1.00 66.12 84 GLY A O 1
ATOM 603 N N . ALA A 1 85 ? -0.702 8.792 -12.947 1.00 57.59 85 ALA A N 1
ATOM 604 C CA . ALA A 1 85 ? 0.707 8.808 -13.364 1.00 57.59 85 ALA A CA 1
ATOM 605 C C . ALA A 1 85 ? 1.576 9.755 -12.506 1.00 57.59 85 ALA A C 1
ATOM 607 O O . ALA A 1 85 ? 2.802 9.632 -12.471 1.00 57.59 85 ALA A O 1
ATOM 608 N N . SER A 1 86 ? 0.947 10.671 -11.761 1.00 55.28 86 SER A N 1
ATOM 609 C CA . SER A 1 86 ? 1.580 11.455 -10.699 1.00 55.28 86 SER A CA 1
ATOM 610 C C . SER A 1 86 ? 0.689 11.578 -9.455 1.00 55.28 86 SER A C 1
ATOM 612 O O . SER A 1 86 ? -0.529 11.399 -9.512 1.00 55.28 86 SER A O 1
ATOM 614 N N . ARG A 1 87 ? 1.301 11.969 -8.324 1.00 54.47 87 ARG A N 1
ATOM 615 C CA . ARG A 1 87 ? 0.632 12.238 -7.031 1.00 54.47 87 ARG A CA 1
ATOM 616 C C . ARG A 1 87 ? -0.563 13.206 -7.158 1.00 54.47 87 ARG A C 1
ATOM 618 O O . ARG A 1 87 ? -1.454 13.148 -6.320 1.00 54.47 87 ARG A O 1
ATOM 625 N N . SER A 1 88 ? -0.579 14.054 -8.193 1.00 45.59 88 SER A N 1
ATOM 626 C CA . SER A 1 88 ? -1.603 15.076 -8.462 1.00 45.59 88 SER A CA 1
ATOM 627 C C . SER A 1 88 ? -2.802 14.576 -9.281 1.00 45.59 88 SER A C 1
ATOM 629 O O . SER A 1 88 ? -3.844 15.218 -9.255 1.00 45.59 88 SER A O 1
ATOM 631 N N . GLU A 1 89 ? -2.692 13.445 -9.985 1.00 49.53 89 GLU A N 1
ATOM 632 C CA . GLU A 1 89 ? -3.826 12.820 -10.698 1.00 49.53 89 GLU A CA 1
ATOM 633 C C . GLU A 1 89 ? -4.611 11.838 -9.817 1.00 49.53 89 GLU A C 1
ATOM 635 O O . GLU A 1 89 ? -5.713 11.437 -10.164 1.00 49.53 89 GLU A O 1
ATOM 640 N N . SER A 1 90 ? -4.062 11.458 -8.660 1.00 45.50 90 SER A N 1
ATOM 641 C CA . SER A 1 90 ? -4.676 10.489 -7.744 1.00 45.50 90 SER A CA 1
ATOM 642 C C . SER A 1 90 ? -5.772 11.082 -6.842 1.00 45.50 90 SER A C 1
ATOM 644 O O . SER A 1 90 ? -6.319 10.356 -6.013 1.00 45.50 90 SER A O 1
ATOM 646 N N . VAL A 1 91 ? -6.057 12.385 -6.952 1.00 42.16 91 VAL A N 1
ATOM 647 C CA . VAL A 1 91 ? -7.044 13.102 -6.130 1.00 42.16 91 VAL A CA 1
ATOM 648 C C . VAL A 1 91 ? -7.929 13.943 -7.053 1.00 42.16 91 VAL A C 1
ATOM 650 O O . VAL A 1 91 ? -7.630 15.108 -7.315 1.00 42.16 91 VAL A O 1
ATOM 653 N N . ARG A 1 92 ? -9.006 13.356 -7.574 1.00 45.25 92 ARG A N 1
ATOM 654 C CA . ARG A 1 92 ? -10.127 14.107 -8.143 1.00 45.25 92 ARG A CA 1
ATOM 655 C C . ARG A 1 92 ? -11.441 13.433 -7.803 1.00 45.25 92 ARG A C 1
ATOM 657 O O . ARG A 1 92 ? -11.458 12.185 -7.808 1.00 45.25 92 ARG A O 1
#

Secondary structure (DSSP, 8-state):
---------PPP------TTPPP-EEEEE-----TTTTS-GGGSEETTEEHHHHHHHHHHHH-SEEEEEE-GGGHHHHT-EEPPSSTTTS--

=== Feature glossary ===
Key to the feature types in this record:

Secondary structure (8-state, DSSP). Secondary structure is the local, repeating backbone conformation. DSSP classifies it into eight states by reading the hydrogen-bond network: three helix types (H, G, I), two β types (E, B), two non-regular types (T, S), and unstructured coil (-).

Backbone torsions (φ/ψ). Backbone dihedral angles. Every residue except chain termini has a φ (preceding-C → N → Cα → C) and a ψ (N → Cα → C → next-N). They are reported in degrees following the IUPAC sign convention. Secondary structure is essentially a statement about which (φ, ψ) basin each residue occupies.

Predicted aligned error. Predicted Aligned Error (PAE) is an AlphaFold confidence matrix: entry (i, j) is the expected error in the position of residue j, in ångströms, when the prediction is superimposed on the true structure at residue i. Low PAE within a block of residues means that block is internally rigid and well-predicted; high PAE between two blocks means their relative placement is uncertain even if each block individually is confident.

B-factor. B-factor (Debye–Waller factor) reflects atomic displacement in the crystal lattice. It is an experimental observable (units Å²), not a prediction; low values mean the atom is pinned down, high values mean it moves or is heterogeneous across the crystal.

Secondary structure (3-state, P-SEA). Three-state secondary structure (P-SEA) collapses the eight DSSP classes into helix (a), strand (b), and coil (c). P-SEA assigns these from Cα geometry alone — distances and angles — without requiring backbone oxygens, so it works on any Cα trace.

Sequence. Primary structure: the covalent order of the twenty standard amino acids along the backbone. Two proteins with the same sequence will (almost always) fold to the same structure; two with 30% identity often share a fold but not the details.

pLDDT. pLDDT is the predicted lDDT-Cα score: AlphaFold's confidence that the local environment of each residue (all inter-atomic distances within 15 Å) is correctly placed. It is a per-residue number between 0 and 100, with higher meaning more reliable.

InterPro / GO / CATH / organism. Functional annotations link the protein to curated databases. InterPro entries identify conserved domains and families by matching the sequence against member-database signatures (Pfam, PROSITE, CDD, …). Gene Ontology (GO) terms describe molecular function, biological process, and cellular component in a controlled vocabulary. CATH places the structure in a hierarchical fold classification (Class/Architecture/Topology/Homologous-superfamily). The organism is the source species.

Contact-map, Ramachandran, and PAE plots. Three diagnostic plots accompany the record. The Cα contact map visualizes the tertiary structure as a 2D adjacency matrix (8 Å cutoff, sequence-local contacts suppressed). The Ramachandran plot shows the distribution of backbone (φ, ψ) torsions, with points in the α and β basins reflecting secondary structure content. The PAE plot shows AlphaFold's inter-residue confidence as a color matrix.

mmCIF coordinates. The mmCIF table is the protein's shape written out atom by atom. For each backbone N, Cα, C, and carbonyl O, it records an (x, y, z) coordinate triple in Å plus the residue type, chain letter, and residue number.

Radius of gyration, Cα contacts, bounding box. Three whole-struc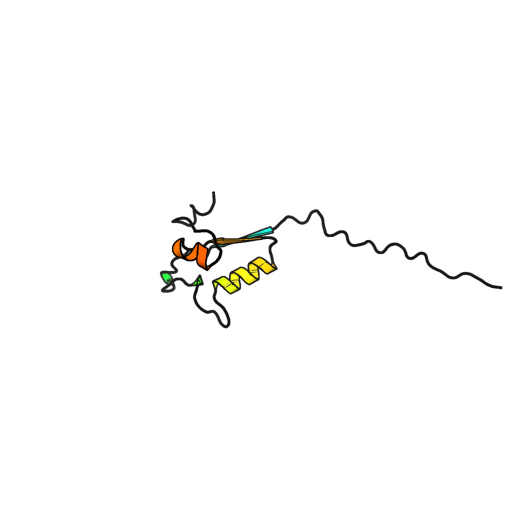ture scalars: the radius of gyration (RMS distance of Cα from centroid, in Å), the count of Cα–Cα contacts (pairs closer than 8 Å and separated by more than four residues in sequence — i.e. tertiary, not local, contacts), and the bounding-box dimensions. Together they distinguish compact globular folds from extended fibres or disordered chains.

Foldseek 3Di. The Foldseek 3Di string encodes local tertiary geometry as a 20-letter alphabet — one character per residue — derived from the relative positions of nearby Cα atoms. Unlike the amino-acid sequence, 3Di is a direct function of the 3D structure, so two proteins with the same fold have similar 3Di strings even at low sequence identity.

Rendered structure images. Six rendered views show the 3D structure from the faces of a cube — i.e. along ±x, ±y, ±z. Rendering representation is drawn randomly per protein from cartoon (secondary-structure ribbons), sticks (backbone bonds), or molecular surface; coloring is either N→C rainbow (blue at the N-terminus through red at the C-terminus) or one color per chain.

Nearest PDB structures. The Foldseek neighbor list gives the closest experimentally determined structures in the PDB, ranked by structural alignment. TM-score near 1 means near-identical fold; near 0.3 means only rough topology match. This is how one finds what a novel AlphaFold prediction most resembles in the solved-structure universe.

Solvent-accessible surface area. SASA measures how much of the protein is reachable by solvent. It is computed by rolling a water-sized probe over the atomic surface and summing the exposed area (Å²). Per-residue SASA distinguishes core (buried, low SASA) from surface (exposed, high SASA) residues; total SASA is a whole-molecule size measure.